Protein AF-A0A7V2V5J8-F1 (afdb_monomer_lite)

Secondary structure (DSSP, 8-state):
-----EEHHHHHHHSSS-HHHHHHHHHHTSS--EEETTEEEE-HHHHHHHHHHH-TT----------S---S---SHHHHHHHHHHHHHHHHHHHHHHHHHHHHHHHHTTSSS--EEEE-TTSSEEEEETTTEEEEEEPP--S---

Foldseek 3Di:
DPQPWDFLCVVVVQDVDHSVVVVVCCVVVLFDWDDDPPTITHGPVRVQVSCCVVPVPDRSDRDDDDPPDPDPCPDPPVVCVVVVVVVVVVVVVVVVVVVVVVVVVVVVVPQADPFDWDADPVRWTFTDGNPPDTDDIGHDDPPPPD

Structure (mmCIF, N/CA/C/O backbone):
data_AF-A0A7V2V5J8-F1
#
_entry.id   AF-A0A7V2V5J8-F1
#
loop_
_atom_site.group_PDB
_atom_site.id
_atom_site.type_symbol
_atom_site.label_atom_id
_atom_site.label_alt_id
_atom_site.label_comp_id
_atom_site.label_asym_id
_atom_site.label_entity_id
_atom_site.label_seq_id
_atom_site.pdbx_PDB_ins_code
_atom_site.Cartn_x
_atom_site.Cartn_y
_atom_site.Cartn_z
_atom_site.occupancy
_atom_site.B_iso_or_equiv
_atom_site.auth_seq_id
_atom_site.auth_comp_id
_atom_site.auth_asym_id
_atom_site.auth_atom_id
_atom_site.pdbx_PDB_model_num
ATOM 1 N N . MET A 1 1 ? -18.922 -14.354 27.103 1.00 41.91 1 MET A N 1
ATOM 2 C CA . MET A 1 1 ? -17.652 -14.487 26.361 1.00 41.91 1 MET A CA 1
ATOM 3 C C . MET A 1 1 ? -17.148 -13.080 26.122 1.00 41.91 1 MET A C 1
ATOM 5 O O . MET A 1 1 ? -17.923 -12.266 25.637 1.00 41.91 1 MET A O 1
ATOM 9 N N . GLU A 1 2 ? -15.930 -12.754 26.546 1.00 54.66 2 GLU A N 1
ATOM 10 C CA . GLU A 1 2 ? -15.327 -11.459 26.224 1.00 54.66 2 GLU A CA 1
ATOM 11 C C . GLU A 1 2 ? -15.048 -11.420 24.720 1.00 54.66 2 GLU A C 1
ATOM 13 O O . GLU A 1 2 ? -14.127 -12.066 24.226 1.00 54.66 2 GLU A O 1
ATOM 18 N N . GLU A 1 3 ? -15.882 -10.704 23.969 1.00 68.31 3 GLU A N 1
ATOM 19 C CA . GLU A 1 3 ? -15.601 -10.431 22.565 1.00 68.31 3 GLU A CA 1
ATOM 20 C C . GLU A 1 3 ? -14.365 -9.528 22.493 1.00 68.31 3 GLU A C 1
ATOM 22 O O . GLU A 1 3 ? -14.408 -8.343 22.842 1.00 68.31 3 GLU A O 1
ATOM 27 N N . LYS A 1 4 ? -13.231 -10.099 22.072 1.00 83.69 4 LYS A N 1
ATOM 28 C CA . LYS A 1 4 ? -11.971 -9.370 21.922 1.00 83.69 4 LYS A CA 1
ATOM 29 C C . LYS A 1 4 ? -12.103 -8.355 20.786 1.00 83.69 4 LYS A C 1
ATOM 31 O O . LYS A 1 4 ? -11.906 -8.671 19.614 1.00 83.69 4 LYS A O 1
ATOM 36 N N . LEU A 1 5 ? -12.437 -7.120 21.150 1.00 88.44 5 LEU A N 1
ATOM 37 C CA . LEU A 1 5 ? -12.475 -5.985 20.236 1.00 88.44 5 LEU A CA 1
ATOM 38 C C . LEU A 1 5 ? -11.063 -5.673 19.740 1.00 88.44 5 LEU A C 1
ATOM 40 O O . LEU A 1 5 ? -10.201 -5.248 20.507 1.00 88.44 5 LEU A O 1
ATOM 44 N N . LEU A 1 6 ? -10.847 -5.851 18.442 1.00 88.94 6 LEU A N 1
ATOM 45 C CA . LEU A 1 6 ? -9.598 -5.517 17.776 1.00 88.94 6 LEU A CA 1
ATOM 46 C C . LEU A 1 6 ? -9.744 -4.181 17.057 1.00 88.94 6 LEU A C 1
ATOM 48 O O . LEU A 1 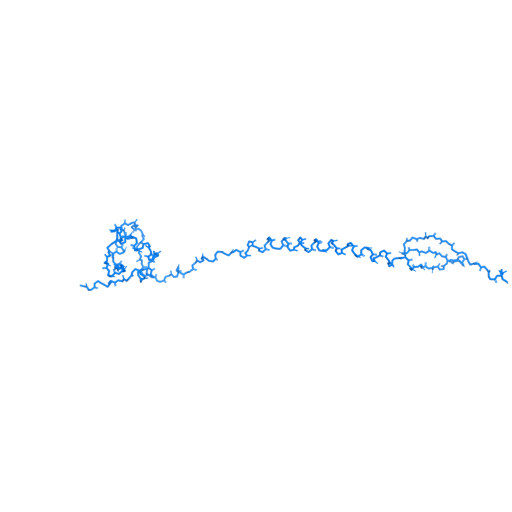6 ? -10.799 -3.833 16.510 1.00 88.94 6 LEU A O 1
ATOM 52 N N . SER A 1 7 ? -8.668 -3.407 17.041 1.00 90.88 7 SER A N 1
ATOM 53 C CA . SER A 1 7 ? -8.625 -2.182 16.251 1.00 90.88 7 SER A CA 1
ATOM 54 C C . SER A 1 7 ? -8.696 -2.512 14.756 1.00 90.88 7 SER A C 1
ATOM 56 O O . SER A 1 7 ? -8.210 -3.550 14.304 1.00 90.88 7 SER A O 1
ATOM 58 N N . MET A 1 8 ? -9.229 -1.595 13.941 1.00 89.12 8 MET A N 1
ATOM 59 C CA . MET A 1 8 ? -9.244 -1.784 12.478 1.00 89.12 8 MET A CA 1
ATOM 60 C C . MET A 1 8 ? -7.845 -2.009 11.890 1.00 89.12 8 MET A C 1
ATOM 62 O O . MET A 1 8 ? -7.710 -2.658 10.860 1.00 89.12 8 MET A O 1
ATOM 66 N N . SER A 1 9 ? -6.801 -1.473 12.534 1.00 88.75 9 SER A N 1
ATOM 67 C CA . SER A 1 9 ? -5.412 -1.707 12.134 1.00 88.75 9 SER A CA 1
ATOM 68 C C . SER A 1 9 ? -4.991 -3.164 12.354 1.00 88.75 9 SER A C 1
ATOM 70 O O . SER A 1 9 ? -4.279 -3.714 11.524 1.00 88.75 9 SER A O 1
ATOM 72 N N . GLU A 1 10 ? -5.401 -3.782 13.463 1.00 89.50 10 GLU A N 1
ATOM 73 C CA . GLU A 1 10 ? -5.103 -5.189 13.766 1.00 89.50 10 GLU A CA 1
ATOM 74 C C . GLU A 1 10 ? -5.917 -6.122 12.876 1.00 89.50 10 GLU A C 1
ATOM 76 O O . GLU A 1 10 ? -5.360 -7.041 12.286 1.00 89.50 10 GLU A O 1
ATOM 81 N N . ILE A 1 11 ? -7.205 -5.834 12.688 1.00 90.25 11 ILE A N 1
ATOM 82 C CA . ILE A 1 11 ? -8.074 -6.596 11.781 1.00 90.25 11 ILE A CA 1
ATOM 83 C C . ILE A 1 11 ? -7.543 -6.548 10.344 1.00 90.25 11 ILE A C 1
ATOM 85 O O . ILE A 1 11 ? -7.520 -7.571 9.667 1.00 90.25 11 ILE A O 1
ATOM 89 N N . ALA A 1 12 ? -7.064 -5.388 9.882 1.00 87.81 12 ALA A N 1
ATOM 90 C CA . ALA A 1 12 ? -6.470 -5.248 8.553 1.00 87.81 12 ALA A CA 1
ATOM 91 C C . ALA A 1 12 ? -5.199 -6.095 8.358 1.00 87.81 12 ALA A C 1
ATOM 93 O O . ALA A 1 12 ? -4.842 -6.387 7.224 1.00 87.81 12 ALA A O 1
ATOM 94 N N . LYS A 1 13 ? -4.512 -6.509 9.434 1.00 86.12 13 LYS A N 1
ATOM 95 C CA . LYS A 1 13 ? -3.399 -7.472 9.341 1.00 86.12 13 LYS A CA 1
ATOM 96 C C . LYS A 1 13 ? -3.892 -8.911 9.182 1.00 86.12 13 LYS A C 1
ATOM 98 O O . LYS A 1 13 ? -3.190 -9.731 8.607 1.00 86.12 13 LYS A O 1
ATOM 103 N N . LEU A 1 14 ? -5.082 -9.212 9.700 1.00 82.19 14 LEU A N 1
ATOM 104 C CA . LEU A 1 14 ? -5.698 -10.543 9.676 1.00 82.19 14 LEU A CA 1
ATOM 105 C C . LEU A 1 14 ? -6.568 -10.778 8.432 1.00 82.19 14 LEU A C 1
ATOM 107 O O . LEU A 1 14 ? -7.075 -11.876 8.224 1.00 82.19 14 LEU A O 1
ATOM 111 N N . CYS A 1 15 ? -6.784 -9.745 7.620 1.00 77.62 15 CYS A N 1
ATOM 112 C CA . CYS A 1 15 ? -7.747 -9.739 6.532 1.00 77.62 15 CYS A CA 1
ATOM 113 C C . CYS A 1 15 ? -7.134 -9.112 5.272 1.00 77.62 15 CYS A C 1
ATOM 115 O O . CYS A 1 15 ? -6.369 -8.160 5.382 1.00 77.62 15 CYS A O 1
ATOM 117 N N . PRO A 1 16 ? -7.532 -9.526 4.055 1.00 75.44 16 PRO A N 1
ATOM 118 C CA . PRO A 1 16 ? -7.085 -8.892 2.807 1.00 75.44 16 PRO A CA 1
ATOM 119 C C . PRO A 1 16 ? -7.612 -7.461 2.578 1.00 75.44 16 PRO A C 1
ATOM 121 O O . PRO A 1 16 ? -7.434 -6.916 1.490 1.00 75.44 16 PRO A O 1
ATOM 124 N N . TYR A 1 17 ? -8.308 -6.859 3.547 1.00 82.56 17 TYR A N 1
ATOM 125 C CA . TYR A 1 17 ? -8.913 -5.537 3.399 1.00 82.56 17 TYR A CA 1
ATOM 126 C C . TYR A 1 17 ? -8.103 -4.490 4.151 1.00 82.56 17 TYR A C 1
ATOM 128 O O . TYR A 1 17 ? -7.733 -4.676 5.308 1.00 82.56 17 TYR A O 1
ATOM 136 N N . GLU A 1 18 ? -7.896 -3.343 3.511 1.00 85.75 18 GLU A N 1
ATOM 137 C CA . GLU A 1 18 ? -7.209 -2.220 4.135 1.00 85.75 18 GLU A CA 1
ATOM 138 C C . GLU A 1 18 ? -8.036 -1.596 5.269 1.00 85.75 18 GLU A C 1
ATOM 140 O O . GLU A 1 18 ? -9.269 -1.516 5.219 1.00 85.75 18 GLU A O 1
ATOM 145 N N . LYS A 1 19 ? -7.338 -1.040 6.266 1.00 90.75 19 LYS A N 1
ATOM 146 C CA . LYS A 1 19 ? -7.933 -0.324 7.407 1.00 90.75 19 LYS A CA 1
ATOM 147 C C . LYS A 1 19 ? -8.945 0.750 6.985 1.00 90.75 19 LYS A C 1
ATOM 149 O O . LYS A 1 19 ? -9.966 0.931 7.654 1.00 90.75 19 LYS A O 1
ATOM 154 N N . GLY A 1 20 ? -8.654 1.485 5.907 1.00 89.62 20 GLY A N 1
ATOM 155 C CA . GLY A 1 20 ? -9.525 2.545 5.392 1.00 89.62 20 GLY A CA 1
ATOM 156 C C . GLY A 1 20 ? -10.874 2.002 4.928 1.00 89.62 20 GLY A C 1
ATOM 157 O O . GLY A 1 20 ? -11.918 2.534 5.307 1.00 89.62 20 GLY A O 1
ATOM 158 N N . TYR A 1 21 ? -10.852 0.886 4.199 1.00 90.56 21 TYR A N 1
ATOM 159 C CA . TYR A 1 21 ? -12.056 0.206 3.734 1.00 90.56 21 TYR A CA 1
ATOM 160 C C . TYR A 1 21 ? -12.881 -0.346 4.902 1.00 90.56 21 TYR A C 1
ATOM 162 O O . TYR A 1 21 ? -14.083 -0.107 4.971 1.00 90.56 21 TYR A O 1
ATOM 170 N N . LEU A 1 22 ? -12.243 -0.983 5.887 1.00 90.62 22 LEU A N 1
ATOM 171 C CA . LEU A 1 22 ? -12.936 -1.471 7.086 1.00 90.62 22 LEU A CA 1
ATOM 172 C C . LEU A 1 22 ? -13.576 -0.331 7.901 1.00 90.62 22 LEU A C 1
ATOM 174 O O . LEU A 1 22 ? -14.711 -0.441 8.361 1.00 90.62 22 LEU A O 1
ATOM 178 N N . SER A 1 23 ? -12.885 0.807 8.022 1.00 90.69 23 SER A N 1
ATOM 179 C CA . SER A 1 23 ? -13.424 1.997 8.698 1.00 90.69 23 SER A CA 1
ATOM 180 C C . SER A 1 23 ? -14.607 2.608 7.941 1.00 90.69 23 SER A C 1
ATOM 182 O O . SER A 1 23 ? -15.538 3.121 8.562 1.00 90.69 23 SER A O 1
ATOM 184 N N . LEU A 1 24 ? -14.585 2.558 6.606 1.00 92.38 24 LEU A N 1
ATOM 185 C CA . LEU A 1 24 ? -15.707 2.973 5.766 1.00 92.38 24 LEU A CA 1
ATOM 186 C C . LEU A 1 24 ? -16.924 2.068 5.989 1.00 92.38 24 LEU A C 1
ATOM 188 O O . LEU A 1 24 ? -18.021 2.581 6.197 1.00 92.38 24 LEU A O 1
ATOM 192 N N . LEU A 1 25 ? -16.730 0.747 6.003 1.00 91.75 25 LEU A N 1
ATOM 193 C CA . LEU A 1 25 ? -17.800 -0.219 6.267 1.00 91.75 25 LEU A CA 1
ATOM 194 C C . LEU A 1 25 ? -18.435 -0.015 7.648 1.00 91.75 25 LEU A C 1
ATOM 196 O O . LEU A 1 25 ? -19.658 -0.050 7.769 1.00 91.75 25 LEU A O 1
ATOM 200 N N . ALA A 1 26 ? -17.616 0.261 8.667 1.00 92.81 26 ALA A N 1
ATOM 201 C CA . ALA A 1 26 ? -18.090 0.560 10.017 1.00 92.81 26 ALA A CA 1
ATOM 202 C C . ALA A 1 26 ? -18.977 1.816 10.050 1.00 92.81 26 ALA A C 1
ATOM 204 O O . ALA A 1 26 ? -20.039 1.814 10.665 1.00 92.81 26 ALA A O 1
ATOM 205 N N . ARG A 1 27 ? -18.585 2.880 9.335 1.00 91.00 27 ARG A N 1
ATOM 206 C CA . ARG A 1 27 ? -19.387 4.115 9.230 1.00 91.00 27 ARG A CA 1
ATOM 207 C C . ARG A 1 27 ? -20.690 3.916 8.462 1.00 91.00 27 ARG A C 1
ATOM 209 O O . ARG A 1 27 ? -21.670 4.583 8.765 1.00 91.00 27 ARG A O 1
ATOM 216 N N . ARG A 1 28 ? -20.691 3.026 7.469 1.00 93.25 28 ARG A N 1
ATOM 217 C CA . ARG A 1 28 ? -21.885 2.674 6.689 1.00 93.25 28 ARG A CA 1
ATOM 218 C C . ARG A 1 28 ? -22.841 1.741 7.434 1.00 93.25 28 ARG A C 1
ATOM 220 O O . ARG A 1 28 ? -23.940 1.519 6.947 1.00 93.25 28 ARG A O 1
ATOM 227 N N . GLY A 1 29 ? -22.428 1.173 8.570 1.00 91.69 29 GLY A N 1
ATOM 228 C CA . GLY A 1 29 ? -23.207 0.154 9.278 1.00 91.69 29 GLY A CA 1
ATOM 229 C C . GLY A 1 29 ? -23.274 -1.185 8.537 1.00 91.69 29 GLY A C 1
ATOM 230 O O . GLY A 1 29 ? -24.125 -2.013 8.844 1.00 91.69 29 GLY A O 1
ATOM 231 N N . GLU A 1 30 ? -22.389 -1.413 7.560 1.00 89.31 30 GLU A N 1
ATOM 232 C CA . GLU A 1 30 ? -22.322 -2.678 6.815 1.00 89.31 30 GLU A CA 1
ATOM 233 C C . GLU A 1 30 ? -21.707 -3.806 7.656 1.00 89.31 30 GLU A C 1
ATOM 235 O O . GLU A 1 30 ? -22.038 -4.976 7.465 1.00 89.31 30 GLU A O 1
ATOM 240 N N . ILE A 1 31 ? -20.813 -3.448 8.582 1.00 92.50 31 ILE A N 1
ATOM 241 C CA . ILE A 1 31 ? -20.199 -4.357 9.551 1.00 92.50 31 ILE A CA 1
ATOM 242 C C . ILE A 1 31 ? -20.484 -3.863 10.962 1.00 92.50 31 ILE A C 1
ATOM 244 O O . ILE A 1 31 ? -20.497 -2.656 11.216 1.00 92.50 31 ILE A O 1
ATOM 248 N N . LYS A 1 32 ? -20.660 -4.796 11.899 1.00 91.56 32 LYS A N 1
ATOM 249 C CA . LYS A 1 32 ? -20.722 -4.454 13.320 1.00 91.56 32 LYS A CA 1
ATOM 250 C C . LYS A 1 32 ? -19.356 -3.905 13.741 1.00 91.56 32 LYS A C 1
ATOM 252 O O . LYS A 1 32 ? -18.307 -4.479 13.434 1.00 91.56 32 LYS A O 1
ATOM 257 N N . ALA A 1 33 ? -19.363 -2.750 14.394 1.00 93.06 33 ALA A N 1
ATOM 258 C CA . ALA A 1 33 ? -18.167 -2.098 14.900 1.00 93.06 33 ALA A CA 1
ATOM 259 C C . ALA A 1 33 ? -18.529 -1.172 16.065 1.00 93.06 33 ALA A C 1
ATOM 261 O O . ALA A 1 33 ? -19.586 -0.542 16.068 1.00 93.06 33 ALA A O 1
ATOM 262 N N . LYS A 1 34 ? -17.626 -1.051 17.037 1.00 91.81 34 LYS A N 1
ATOM 263 C CA . LYS A 1 34 ? -17.754 -0.146 18.180 1.00 91.81 34 LYS A CA 1
ATOM 264 C C . LYS A 1 34 ? -16.818 1.044 17.997 1.00 91.81 34 LYS A C 1
ATOM 266 O O . LYS A 1 34 ? -15.627 0.875 17.735 1.00 91.81 34 LYS A O 1
ATOM 271 N N . LYS A 1 35 ? -17.347 2.258 18.134 1.00 92.19 35 LYS A N 1
ATOM 272 C CA . LYS A 1 35 ? -16.536 3.479 18.132 1.00 92.19 35 LYS A CA 1
ATOM 273 C C . LYS A 1 35 ? -15.983 3.707 19.536 1.00 92.19 35 LYS A C 1
ATOM 275 O O . LYS A 1 35 ? -16.753 3.842 20.482 1.00 92.19 35 LYS A O 1
ATOM 280 N N . VAL A 1 36 ? -14.661 3.760 19.663 1.00 90.06 36 VAL A N 1
ATOM 281 C CA . VAL A 1 36 ? -13.975 4.063 20.926 1.00 90.06 36 VAL A CA 1
ATOM 282 C C . VAL A 1 36 ? -13.023 5.229 20.667 1.00 90.06 36 VAL A C 1
ATOM 284 O O . VAL A 1 36 ? -12.038 5.115 19.930 1.00 90.06 36 VAL A O 1
ATOM 287 N N . GLY A 1 37 ? -13.372 6.398 21.210 1.00 89.31 37 GLY A N 1
ATOM 288 C CA . GLY A 1 37 ? -12.689 7.659 20.920 1.00 89.31 37 GLY A CA 1
ATOM 289 C C . GLY A 1 37 ? -12.763 8.033 19.434 1.00 89.31 37 GLY A C 1
ATOM 290 O O . GLY A 1 37 ? -13.846 8.166 18.857 1.00 89.31 37 GLY A O 1
ATOM 291 N N . LYS A 1 38 ? -11.594 8.201 18.799 1.00 86.06 38 LYS A N 1
ATOM 292 C CA . LYS A 1 38 ? -11.465 8.524 17.363 1.00 86.06 38 LYS A CA 1
ATOM 293 C C . LYS A 1 38 ? -11.429 7.283 16.459 1.00 86.06 38 LYS A C 1
ATOM 295 O O . LYS A 1 38 ? -11.571 7.409 15.243 1.00 86.06 38 LYS A O 1
ATOM 300 N N . ASN A 1 39 ? -11.242 6.097 17.034 1.00 89.00 39 ASN A N 1
ATOM 301 C CA . ASN A 1 39 ? -11.014 4.866 16.285 1.00 89.00 39 ASN A CA 1
ATOM 302 C C . ASN A 1 39 ? -12.247 3.954 16.303 1.00 89.00 39 ASN A C 1
ATOM 304 O O . ASN A 1 39 ? -13.071 3.989 17.217 1.00 89.00 39 ASN A O 1
ATOM 308 N N . TRP A 1 40 ? -12.358 3.128 15.267 1.00 92.69 40 TRP A N 1
ATOM 309 C CA . TRP A 1 40 ? -13.340 2.052 15.187 1.00 92.69 40 TRP A CA 1
ATOM 310 C C . TRP A 1 40 ? -12.681 0.724 15.563 1.00 92.69 40 TRP A C 1
ATOM 312 O O . TRP A 1 40 ? -11.506 0.501 15.255 1.00 92.69 40 TRP A O 1
ATOM 322 N N . PHE A 1 41 ? -13.449 -0.139 16.216 1.00 92.25 41 PHE A N 1
ATOM 323 C CA . PHE A 1 41 ? -13.049 -1.470 16.663 1.00 92.25 41 PHE A CA 1
ATOM 324 C C . PHE A 1 41 ? -14.073 -2.491 16.181 1.00 92.25 41 PHE A C 1
ATOM 326 O O . PHE A 1 41 ? -15.265 -2.190 16.122 1.00 92.25 41 PHE A O 1
ATOM 333 N N . THR A 1 42 ? -13.627 -3.682 1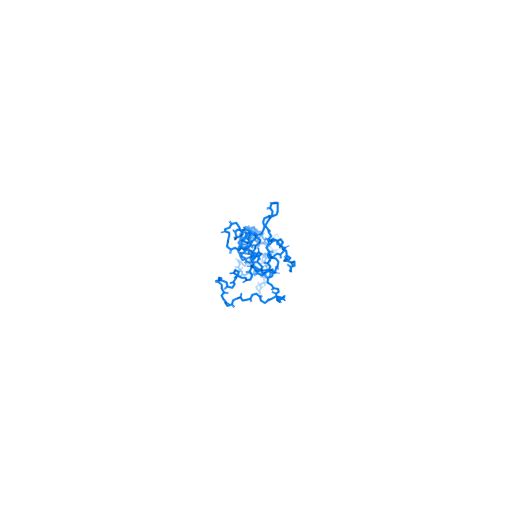5.808 1.00 92.50 42 THR A N 1
ATOM 334 C CA . THR A 1 42 ? -14.500 -4.771 15.351 1.00 92.50 42 THR A CA 1
ATOM 335 C C . THR A 1 42 ? -13.919 -6.114 15.782 1.00 92.50 42 THR A C 1
ATOM 337 O O . THR A 1 42 ? -12.791 -6.179 16.274 1.00 92.50 42 THR A O 1
ATOM 340 N N . THR A 1 43 ? -14.702 -7.174 15.640 1.00 91.06 43 THR A N 1
ATOM 341 C CA . THR A 1 43 ? -14.290 -8.541 15.955 1.00 91.06 43 THR A CA 1
ATOM 342 C C . THR A 1 43 ? -14.107 -9.343 14.674 1.00 91.06 43 THR A C 1
ATOM 344 O O . THR A 1 43 ? -14.629 -9.001 13.606 1.00 91.06 43 THR A O 1
ATOM 347 N N . VAL A 1 44 ? -13.344 -10.431 14.771 1.00 86.94 44 VAL A N 1
ATOM 348 C CA . VAL A 1 44 ? -13.139 -11.339 13.639 1.00 86.94 44 VAL A CA 1
ATOM 349 C C . VAL A 1 44 ? -14.453 -12.034 13.273 1.00 86.94 44 VAL A C 1
ATOM 351 O O . VAL A 1 44 ? -14.728 -12.199 12.084 1.00 86.94 44 VAL A O 1
ATOM 354 N N . GLU A 1 45 ? -15.306 -12.378 14.250 1.00 86.69 45 GLU A N 1
ATOM 355 C CA . GLU A 1 45 ? -16.601 -13.007 13.961 1.00 86.69 45 GLU A CA 1
ATOM 356 C C . GLU A 1 45 ? -17.512 -12.092 13.137 1.00 86.69 45 GLU A C 1
ATOM 358 O O . GLU A 1 45 ? -18.104 -12.541 12.153 1.00 86.69 45 GLU A O 1
ATOM 363 N N . TRP A 1 46 ? -17.594 -10.804 13.488 1.00 89.56 46 TRP A N 1
ATOM 364 C CA . TRP A 1 46 ? -18.433 -9.836 12.775 1.00 89.56 46 TRP A CA 1
ATOM 365 C C . TRP A 1 46 ? -17.960 -9.602 11.342 1.00 89.56 46 TRP A C 1
ATOM 367 O O . TRP A 1 46 ? -18.772 -9.484 10.420 1.00 89.56 46 TRP A O 1
ATOM 377 N N . LEU A 1 47 ? -16.644 -9.563 11.131 1.00 88.31 47 LEU A N 1
ATOM 378 C CA . LEU A 1 47 ? -16.090 -9.445 9.790 1.00 88.31 47 LEU A CA 1
ATOM 379 C C . LEU A 1 47 ? -16.341 -10.712 8.965 1.00 88.31 47 LEU A C 1
ATOM 381 O O . LEU A 1 47 ? -16.714 -10.618 7.796 1.00 88.31 47 LEU A O 1
ATOM 385 N N . ASN A 1 48 ? -16.188 -11.892 9.565 1.00 84.88 48 ASN A N 1
ATOM 386 C CA . ASN A 1 48 ? -1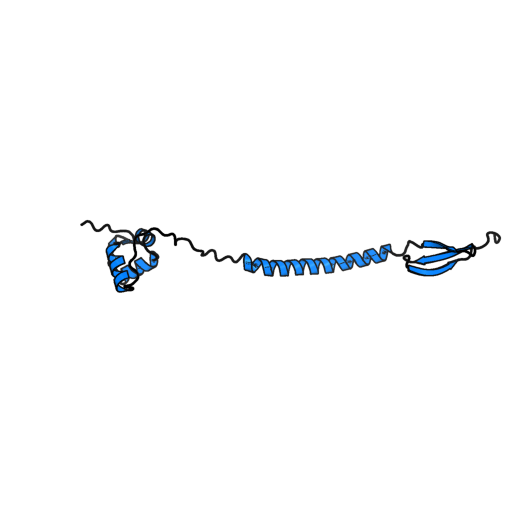6.486 -13.159 8.901 1.00 84.88 48 ASN A CA 1
ATOM 387 C C . ASN A 1 48 ? -17.970 -13.271 8.529 1.00 84.88 48 ASN A C 1
ATOM 389 O O . ASN A 1 48 ? -18.289 -13.741 7.438 1.00 84.88 48 ASN A O 1
ATOM 393 N N . GLU A 1 49 ? -18.876 -12.791 9.385 1.00 86.62 49 GLU A N 1
ATOM 394 C CA . GLU A 1 49 ? -20.309 -12.688 9.088 1.00 86.62 49 GLU A CA 1
ATOM 395 C C . GLU A 1 49 ? -20.557 -11.804 7.855 1.00 86.62 49 GLU A C 1
ATOM 397 O O . GLU A 1 49 ? -21.275 -12.208 6.935 1.00 86.62 49 GLU A O 1
ATOM 402 N N . TYR A 1 50 ? -19.901 -10.643 7.781 1.00 86.88 50 TYR A N 1
ATOM 403 C CA . TYR A 1 50 ? -19.989 -9.762 6.616 1.00 86.88 50 TYR A CA 1
ATOM 404 C C . TYR A 1 50 ? -19.463 -10.412 5.335 1.00 86.88 50 TYR A C 1
ATOM 406 O O . TYR A 1 50 ? -20.101 -10.335 4.282 1.00 86.88 50 TYR A O 1
ATOM 414 N N . ILE A 1 51 ? -18.304 -11.066 5.410 1.00 84.00 51 ILE A N 1
ATOM 415 C CA . ILE A 1 51 ? -17.689 -11.719 4.252 1.00 84.00 51 ILE A CA 1
ATOM 416 C C . ILE A 1 51 ? -18.571 -12.861 3.767 1.00 84.00 51 ILE A C 1
ATOM 418 O O . ILE A 1 51 ? -18.830 -12.935 2.570 1.00 84.00 51 ILE A O 1
ATOM 422 N N . ARG A 1 52 ? -19.107 -13.676 4.681 1.00 82.06 52 ARG A N 1
ATOM 423 C CA . ARG A 1 52 ? -20.053 -14.749 4.354 1.00 82.06 52 ARG A CA 1
ATOM 424 C C . ARG A 1 52 ? -21.303 -14.204 3.664 1.00 82.06 52 ARG A C 1
ATOM 426 O O . ARG A 1 52 ? -21.761 -14.795 2.694 1.00 82.06 52 ARG A O 1
ATOM 433 N N . LYS A 1 53 ? -21.815 -13.052 4.114 1.00 82.88 53 LYS A N 1
ATOM 434 C CA . LYS A 1 53 ? -22.957 -12.374 3.483 1.00 82.88 53 LYS A CA 1
ATOM 435 C C . LYS A 1 53 ? -22.637 -11.864 2.071 1.00 82.88 53 LYS A C 1
ATOM 437 O O . LYS A 1 53 ? -23.505 -11.918 1.208 1.00 82.88 53 LYS A O 1
ATOM 442 N N . LYS A 1 54 ? -21.421 -11.360 1.822 1.00 76.38 54 LYS A N 1
ATOM 443 C CA . LYS A 1 54 ? -21.024 -10.820 0.504 1.00 76.38 54 LYS A CA 1
ATOM 444 C C . LYS A 1 54 ? -20.497 -11.863 -0.483 1.00 76.38 54 LYS A C 1
ATOM 446 O O . LYS A 1 54 ? -20.624 -11.654 -1.686 1.00 76.38 54 LYS A O 1
ATOM 451 N N . LYS A 1 55 ? -19.828 -12.911 -0.003 1.00 64.81 55 LYS A N 1
ATOM 452 C CA . LYS A 1 55 ? -19.188 -13.964 -0.803 1.00 64.81 55 LYS A CA 1
ATOM 453 C C . LYS A 1 55 ? -19.255 -15.294 -0.040 1.00 64.81 55 LYS A C 1
ATOM 455 O O . L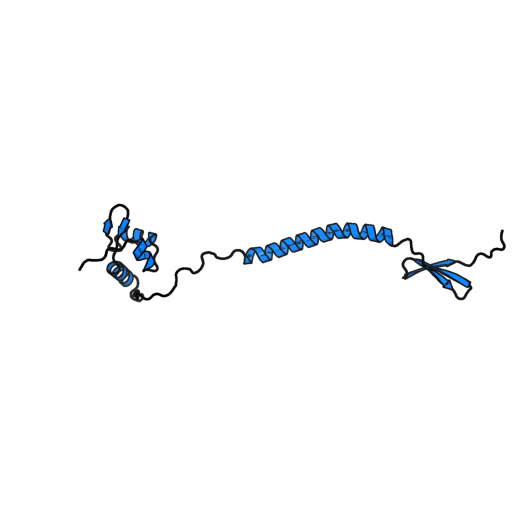YS A 1 55 ? -18.340 -15.567 0.741 1.00 64.81 55 LYS A O 1
ATOM 460 N N . PRO A 1 56 ? -20.283 -16.129 -0.268 1.00 54.47 56 PRO A N 1
ATOM 461 C CA . PRO A 1 56 ? -20.432 -17.403 0.440 1.00 54.47 56 PRO A CA 1
ATOM 462 C C . PRO A 1 56 ? -19.234 -18.351 0.238 1.00 54.47 56 PRO A C 1
ATOM 464 O O . PRO A 1 56 ? -18.920 -19.129 1.133 1.00 54.47 56 PRO A O 1
ATOM 467 N N . ASP A 1 57 ? -18.494 -18.210 -0.868 1.00 54.59 57 ASP A N 1
ATOM 468 C CA . ASP A 1 57 ? -17.409 -19.134 -1.238 1.00 54.59 57 ASP A CA 1
ATOM 469 C C . ASP A 1 57 ? -16.039 -18.804 -0.614 1.00 54.59 57 ASP A C 1
ATOM 471 O O . ASP A 1 57 ? -15.105 -19.600 -0.706 1.00 54.59 57 ASP A O 1
ATOM 475 N N . LYS A 1 58 ? -15.872 -17.631 0.020 1.00 54.16 58 LYS A N 1
ATOM 476 C CA . LYS A 1 58 ? -14.591 -17.203 0.621 1.00 54.16 58 LYS A CA 1
ATOM 477 C C . LYS A 1 58 ? -14.684 -17.127 2.140 1.00 54.16 58 LYS A C 1
ATOM 479 O O . LYS A 1 58 ? -14.674 -16.047 2.721 1.00 54.16 58 LYS A O 1
ATOM 484 N N . ILE A 1 59 ? -14.730 -18.282 2.792 1.00 58.19 59 ILE A N 1
ATOM 485 C CA . ILE A 1 59 ? -14.491 -18.365 4.236 1.00 58.19 59 ILE A CA 1
ATOM 486 C C . ILE A 1 59 ? -12.995 -18.093 4.461 1.00 58.19 59 ILE A C 1
ATOM 488 O O . ILE A 1 59 ? -12.162 -18.842 3.948 1.00 58.19 59 ILE A O 1
ATOM 492 N N . ILE A 1 60 ? -12.640 -17.022 5.186 1.00 61.12 60 ILE A N 1
ATOM 493 C CA . ILE A 1 60 ? -11.249 -16.774 5.596 1.00 61.12 60 ILE A CA 1
ATOM 494 C C . ILE A 1 60 ? -10.855 -17.913 6.538 1.00 61.12 60 ILE A C 1
ATOM 496 O O . ILE A 1 60 ? -11.189 -17.905 7.721 1.00 61.12 60 ILE A O 1
ATOM 500 N N . ARG A 1 61 ? -10.169 -18.927 6.009 1.00 55.34 61 ARG A N 1
ATOM 501 C CA . ARG A 1 61 ? -9.433 -19.873 6.841 1.00 55.34 61 ARG A CA 1
ATOM 502 C C . ARG A 1 61 ? -8.231 -19.101 7.372 1.00 55.34 61 ARG A C 1
ATOM 504 O O . ARG A 1 61 ? -7.438 -18.602 6.582 1.00 55.34 61 ARG A O 1
ATOM 511 N N . LEU A 1 62 ? -8.160 -18.940 8.693 1.00 61.09 62 LEU A N 1
ATOM 512 C CA . LEU A 1 62 ? -7.006 -18.398 9.408 1.00 61.09 62 LEU A CA 1
ATOM 513 C C . LEU A 1 62 ? -5.816 -19.330 9.156 1.00 61.09 62 LEU A C 1
ATOM 515 O O . LEU A 1 62 ? -5.568 -20.246 9.933 1.00 61.09 62 LEU A O 1
ATOM 519 N N . ASN A 1 63 ? -5.131 -19.155 8.035 1.00 49.34 63 ASN A N 1
ATOM 520 C CA . ASN A 1 63 ? -3.838 -19.763 7.815 1.00 49.34 63 ASN A CA 1
ATOM 521 C C . ASN A 1 63 ? -2.931 -18.765 7.104 1.00 49.34 63 ASN A C 1
ATOM 523 O O . ASN A 1 63 ? -3.359 -17.965 6.273 1.00 49.34 63 ASN A O 1
ATOM 527 N N . THR A 1 64 ? -1.701 -18.747 7.587 1.00 57.81 64 THR A N 1
ATOM 528 C CA . THR A 1 64 ? -0.662 -17.783 7.274 1.00 57.81 64 THR A CA 1
ATOM 529 C C . THR A 1 64 ? -0.061 -18.132 5.923 1.00 57.81 64 THR A C 1
ATOM 531 O O . THR A 1 64 ? 0.868 -18.928 5.848 1.00 57.81 64 THR A O 1
ATOM 534 N N . ASP A 1 65 ? -0.558 -17.527 4.853 1.00 49.09 65 ASP A N 1
ATOM 535 C CA . ASP A 1 65 ? 0.127 -17.554 3.566 1.00 49.09 65 ASP A CA 1
ATOM 536 C C . ASP A 1 65 ? 0.292 -16.138 3.007 1.00 49.09 65 ASP A C 1
ATOM 538 O O . ASP A 1 65 ? -0.607 -15.504 2.452 1.00 49.09 65 ASP A O 1
ATOM 542 N N . GLU A 1 66 ? 1.507 -15.643 3.237 1.00 60.84 66 GLU A N 1
ATOM 543 C CA . GLU A 1 66 ? 2.233 -14.587 2.537 1.00 60.84 66 GLU A CA 1
ATOM 544 C C . GLU A 1 66 ? 1.575 -14.021 1.266 1.00 60.84 66 GLU A C 1
ATOM 546 O O . GLU A 1 66 ? 1.920 -14.368 0.133 1.00 60.84 66 GLU A O 1
ATOM 551 N N . LYS A 1 67 ? 0.687 -13.036 1.420 1.00 45.28 67 LYS A N 1
ATOM 552 C CA . LYS A 1 67 ? 0.326 -12.131 0.307 1.00 45.28 67 LYS A CA 1
ATOM 553 C C . LYS A 1 67 ? 0.486 -10.652 0.639 1.00 45.28 67 LYS A C 1
ATOM 555 O O . LYS A 1 67 ? -0.057 -9.790 -0.045 1.00 45.28 67 LYS A O 1
ATOM 560 N N . PHE A 1 68 ? 1.318 -10.362 1.631 1.00 54.34 68 PHE A N 1
ATOM 561 C CA . PHE A 1 68 ? 1.870 -9.042 1.910 1.00 54.34 68 PHE A CA 1
ATOM 562 C C . PHE A 1 68 ? 3.348 -9.088 1.497 1.00 54.34 68 PHE A C 1
ATOM 564 O O . PHE A 1 68 ? 4.202 -9.494 2.266 1.00 54.34 68 PHE A O 1
ATOM 571 N N . THR A 1 69 ? 3.701 -8.942 0.222 1.00 52.78 69 THR A N 1
ATOM 572 C CA . THR A 1 69 ? 4.189 -7.661 -0.316 1.00 52.78 69 THR A CA 1
ATOM 573 C C . THR A 1 69 ? 4.415 -7.791 -1.835 1.00 52.78 69 THR A C 1
ATOM 575 O O . THR A 1 69 ? 5.513 -7.595 -2.352 1.00 52.78 69 THR A O 1
ATOM 578 N N . ARG A 1 70 ? 3.395 -8.141 -2.631 1.00 51.22 70 ARG A N 1
ATOM 579 C CA . ARG A 1 70 ? 3.582 -8.186 -4.094 1.00 51.22 70 ARG A CA 1
ATOM 580 C C . ARG A 1 70 ? 3.417 -6.793 -4.720 1.00 51.22 70 ARG A C 1
ATOM 582 O O . ARG A 1 70 ? 2.338 -6.415 -5.153 1.00 51.22 70 ARG A O 1
ATOM 589 N N . LYS A 1 71 ? 4.549 -6.082 -4.781 1.00 46.88 71 LYS A N 1
ATOM 590 C CA . LYS A 1 71 ? 4.953 -5.083 -5.792 1.00 46.88 71 LYS A CA 1
ATOM 591 C C . LYS A 1 71 ? 3.975 -3.936 -6.102 1.00 46.88 71 LYS A C 1
ATOM 593 O O . LYS A 1 71 ? 3.275 -3.950 -7.108 1.00 46.88 71 LYS A O 1
ATOM 598 N N . ARG A 1 72 ? 4.133 -2.830 -5.367 1.00 47.56 72 ARG A N 1
ATOM 599 C CA . ARG A 1 72 ? 3.950 -1.468 -5.915 1.00 47.56 72 ARG A CA 1
ATOM 600 C C . ARG A 1 72 ? 5.285 -0.719 -6.056 1.00 47.56 72 ARG A C 1
ATOM 602 O O . ARG A 1 72 ? 5.337 0.495 -5.998 1.00 47.56 72 ARG A O 1
ATOM 609 N N . PHE A 1 73 ? 6.365 -1.464 -6.280 1.00 48.81 73 PHE A N 1
ATOM 610 C CA . PHE A 1 73 ? 7.532 -0.997 -7.031 1.00 48.81 73 PHE A CA 1
ATOM 611 C C . PHE A 1 73 ? 7.443 -1.650 -8.414 1.00 48.81 73 PHE A C 1
ATOM 613 O O . PHE A 1 73 ? 8.154 -2.604 -8.728 1.00 48.81 73 PHE A O 1
ATOM 620 N N . PHE A 1 74 ? 6.457 -1.230 -9.209 1.00 49.09 74 PHE A N 1
ATOM 621 C CA . PHE A 1 74 ? 6.399 -1.607 -10.617 1.00 49.09 74 PHE A CA 1
ATOM 622 C C . PHE A 1 74 ? 7.507 -0.808 -11.309 1.00 49.09 74 PHE A C 1
ATOM 624 O O . PHE A 1 74 ? 7.474 0.416 -11.337 1.00 49.09 74 PHE A O 1
ATOM 631 N N . GLN A 1 75 ? 8.558 -1.516 -11.707 1.00 63.16 75 GLN A N 1
ATOM 632 C CA . GLN A 1 75 ? 9.870 -0.999 -12.075 1.00 63.16 75 GLN A CA 1
ATOM 633 C C . GLN A 1 75 ? 9.813 -0.134 -13.345 1.00 63.16 75 GLN A C 1
ATOM 635 O O . GLN A 1 75 ? 9.595 -0.694 -14.418 1.00 63.16 75 GLN A O 1
ATOM 640 N N . PRO A 1 76 ? 10.117 1.177 -13.306 1.00 49.62 76 PRO A N 1
ATOM 641 C CA . PRO A 1 76 ? 10.396 1.901 -14.539 1.00 49.62 76 PRO A CA 1
ATOM 642 C C . PRO A 1 76 ? 11.849 1.709 -15.017 1.00 49.62 76 PRO A C 1
ATOM 644 O O . PRO A 1 76 ? 12.228 2.261 -16.039 1.00 49.62 76 PRO A O 1
ATOM 647 N N . VAL A 1 77 ? 12.678 0.905 -14.338 1.00 55.50 77 VAL A N 1
ATOM 648 C CA . VAL A 1 77 ? 14.094 0.709 -14.720 1.00 55.50 77 VAL A CA 1
ATOM 649 C C . VAL A 1 77 ? 14.240 0.015 -16.084 1.00 55.50 77 VAL A C 1
ATOM 651 O O . VAL A 1 77 ? 15.169 0.313 -16.826 1.00 55.50 77 VAL A O 1
ATOM 654 N N . LEU A 1 78 ? 13.299 -0.859 -16.459 1.00 54.25 78 LEU A N 1
ATOM 655 C CA . LEU A 1 78 ? 13.347 -1.573 -17.743 1.00 54.25 78 LEU A CA 1
ATOM 656 C C . LEU A 1 78 ? 12.842 -0.748 -18.936 1.00 54.25 78 LEU A C 1
ATOM 658 O O . LEU A 1 78 ? 13.202 -1.049 -20.067 1.00 54.25 78 LEU A O 1
ATOM 662 N N . PHE A 1 79 ? 12.040 0.297 -18.709 1.00 51.94 79 PHE A N 1
ATOM 663 C CA . PHE A 1 79 ? 11.577 1.173 -19.794 1.00 51.94 79 PHE A CA 1
ATOM 664 C C . PHE A 1 79 ? 12.606 2.241 -20.140 1.00 51.94 79 PHE A C 1
ATOM 666 O O . PHE A 1 79 ? 12.821 2.546 -21.313 1.00 51.94 79 PHE A O 1
ATOM 673 N N . PHE A 1 80 ? 13.281 2.782 -19.127 1.00 53.62 80 PHE A N 1
ATOM 674 C CA . PHE A 1 80 ? 14.318 3.770 -19.364 1.00 53.62 80 PHE A CA 1
ATOM 675 C C . PHE A 1 80 ? 15.589 3.144 -19.943 1.00 53.62 80 PHE A C 1
ATOM 677 O O . PHE A 1 80 ? 16.227 3.807 -20.744 1.00 53.62 80 PHE A O 1
ATOM 684 N N . SER A 1 81 ? 15.937 1.881 -19.666 1.00 62.97 81 SER A N 1
ATOM 685 C CA . SER A 1 81 ? 17.195 1.305 -20.178 1.00 62.97 81 SER A CA 1
ATOM 686 C C . SER A 1 81 ? 17.278 1.261 -21.712 1.00 62.97 81 SER A C 1
ATOM 688 O O . SER A 1 81 ? 18.315 1.611 -22.268 1.00 62.97 81 SER A O 1
ATOM 690 N N . GLY A 1 82 ? 16.194 0.904 -22.409 1.00 79.69 82 GLY A N 1
ATOM 691 C CA . GLY A 1 82 ? 16.178 0.824 -23.875 1.00 79.69 82 GLY A CA 1
ATOM 692 C C . GLY A 1 82 ? 16.229 2.191 -24.563 1.00 79.69 82 GLY A C 1
ATOM 693 O O . GLY A 1 82 ? 17.021 2.398 -25.481 1.00 79.69 82 GLY A O 1
ATOM 694 N N . LEU A 1 83 ? 15.430 3.154 -24.089 1.00 78.44 83 LEU A N 1
ATOM 695 C CA . LEU A 1 83 ? 15.422 4.512 -24.642 1.00 78.44 83 LEU A CA 1
ATOM 696 C C . LEU A 1 83 ? 16.713 5.262 -24.296 1.00 78.44 83 LEU A C 1
ATOM 698 O O . LEU A 1 83 ? 17.246 5.988 -25.129 1.00 78.44 83 LEU A O 1
ATOM 702 N N . PHE A 1 84 ? 17.248 5.049 -23.093 1.00 81.88 84 PHE A N 1
ATOM 703 C CA . PHE A 1 84 ? 18.510 5.644 -22.669 1.00 81.88 84 PHE A CA 1
ATOM 704 C C . PHE A 1 84 ? 19.684 5.068 -23.462 1.00 81.88 84 PHE A C 1
ATOM 706 O O . PHE A 1 84 ? 20.551 5.833 -23.858 1.00 81.88 84 PHE A O 1
ATOM 713 N N . LEU A 1 85 ? 19.684 3.769 -23.793 1.00 83.75 85 LEU A N 1
ATOM 714 C CA . LEU A 1 85 ? 20.672 3.191 -24.711 1.00 83.75 85 LEU A CA 1
ATOM 715 C C . LEU A 1 85 ? 20.550 3.758 -26.126 1.00 83.75 85 LEU A C 1
ATOM 717 O O . LEU A 1 85 ? 21.570 4.081 -26.718 1.00 83.75 85 LEU A O 1
ATOM 721 N N . LEU A 1 86 ? 19.340 3.944 -26.658 1.00 87.69 86 LEU A N 1
ATOM 722 C CA . LEU A 1 86 ? 19.160 4.564 -27.976 1.00 87.69 86 LEU A CA 1
ATOM 723 C C . LEU A 1 86 ? 19.626 6.025 -28.002 1.00 87.69 86 LEU A C 1
ATOM 725 O O . LEU A 1 86 ? 20.328 6.422 -28.928 1.00 87.69 86 LEU A O 1
ATOM 729 N N . VAL A 1 87 ? 19.298 6.811 -26.974 1.00 90.00 87 VAL A N 1
ATOM 730 C CA . VAL A 1 87 ? 19.767 8.198 -26.843 1.00 90.00 87 VAL A CA 1
ATOM 731 C C . VAL A 1 87 ? 21.281 8.239 -26.635 1.00 90.00 87 VAL A C 1
ATOM 733 O O . VAL A 1 87 ? 21.954 9.055 -27.253 1.00 90.00 87 VAL A O 1
ATOM 736 N N . PHE A 1 88 ? 21.846 7.337 -25.833 1.00 87.69 88 PHE A N 1
ATOM 737 C CA . PHE A 1 88 ? 23.287 7.261 -25.600 1.00 87.69 88 PHE A CA 1
ATOM 738 C C . PHE A 1 88 ? 24.046 6.817 -26.855 1.00 87.69 88 PHE A C 1
ATOM 740 O O . PHE A 1 88 ? 25.071 7.405 -27.177 1.00 87.69 88 PHE A O 1
ATOM 747 N N . LEU A 1 89 ? 23.516 5.859 -27.622 1.00 87.81 89 LEU A N 1
ATOM 748 C CA . LEU A 1 89 ? 24.058 5.467 -28.925 1.00 87.81 89 LEU A CA 1
ATOM 749 C C . LEU A 1 89 ? 23.961 6.608 -29.939 1.00 87.81 89 LEU A C 1
ATOM 751 O O . LEU A 1 89 ? 24.915 6.840 -30.674 1.00 87.81 89 LEU A O 1
ATOM 755 N N . PHE A 1 90 ? 22.859 7.357 -29.950 1.00 89.75 90 PHE A N 1
ATOM 756 C CA . PHE A 1 90 ? 22.705 8.525 -30.815 1.00 89.75 90 PHE A CA 1
ATOM 757 C C . PHE A 1 90 ? 23.673 9.656 -30.430 1.00 89.75 90 PHE A C 1
ATOM 759 O O . PHE A 1 90 ? 24.279 10.273 -31.305 1.00 89.75 90 PHE A O 1
ATOM 766 N N . LEU A 1 91 ? 23.896 9.882 -29.131 1.00 87.00 91 LEU A N 1
ATOM 767 C CA . LEU A 1 91 ? 24.894 10.828 -28.623 1.00 87.00 91 LEU A CA 1
ATOM 768 C C . LEU A 1 91 ? 26.322 10.377 -28.938 1.00 87.00 91 LEU A C 1
ATOM 770 O O . LEU A 1 91 ? 27.117 11.198 -29.387 1.00 87.00 91 LEU A O 1
ATOM 774 N N . ILE A 1 92 ? 26.645 9.091 -28.765 1.00 86.44 92 ILE A N 1
ATOM 775 C CA . ILE A 1 92 ? 27.942 8.529 -29.157 1.00 86.44 92 ILE A CA 1
ATOM 776 C C . ILE A 1 92 ? 28.138 8.685 -30.664 1.00 86.44 92 ILE A C 1
ATOM 778 O O . ILE A 1 92 ? 29.191 9.162 -31.069 1.00 86.44 92 ILE A O 1
ATOM 782 N N . ALA A 1 93 ? 27.146 8.350 -31.493 1.00 83.38 93 ALA A N 1
ATOM 783 C CA . ALA A 1 93 ? 27.230 8.466 -32.948 1.00 83.38 93 ALA A CA 1
ATOM 784 C C . ALA A 1 93 ? 27.383 9.925 -33.405 1.00 83.38 93 ALA A C 1
ATOM 786 O O . ALA A 1 93 ? 28.252 10.216 -34.223 1.00 83.38 93 ALA A O 1
ATOM 787 N N . GLY A 1 94 ? 26.613 10.860 -32.839 1.00 83.19 94 GLY A N 1
ATOM 788 C CA . GLY A 1 94 ? 26.757 12.293 -33.113 1.00 83.19 94 GLY A CA 1
ATOM 789 C C . GLY A 1 94 ? 28.106 12.855 -32.649 1.00 83.19 94 GLY A C 1
ATOM 790 O O . GLY A 1 94 ? 28.738 13.638 -33.360 1.00 83.19 94 GLY A O 1
ATOM 791 N N . TYR A 1 95 ? 28.600 12.404 -31.494 1.00 82.00 95 TYR A N 1
ATOM 792 C CA . TYR A 1 95 ? 29.931 12.751 -30.991 1.00 82.00 95 TYR A CA 1
ATOM 793 C C . TYR A 1 95 ? 31.038 12.189 -31.891 1.00 82.00 95 TYR A C 1
ATOM 795 O O . TYR A 1 95 ? 32.010 12.883 -32.200 1.00 82.00 95 TYR A O 1
ATOM 803 N N . PHE A 1 96 ? 30.865 10.958 -32.375 1.00 73.00 96 PHE A N 1
ATOM 804 C CA . PHE A 1 96 ? 31.778 10.335 -33.324 1.00 73.00 96 PHE A CA 1
ATOM 805 C C . PHE A 1 96 ? 31.759 11.058 -34.671 1.00 73.00 96 PHE A C 1
ATOM 807 O O . PHE A 1 96 ? 32.820 11.276 -35.244 1.00 73.00 96 PHE A O 1
ATOM 814 N N . TRP A 1 97 ? 30.594 11.509 -35.146 1.00 66.31 97 TRP A N 1
ATOM 815 C CA . TRP A 1 97 ? 30.474 12.252 -36.402 1.00 66.31 97 TRP A CA 1
ATOM 816 C C . TRP A 1 97 ? 31.214 13.596 -36.344 1.00 66.31 97 TRP A C 1
ATOM 818 O O . TRP A 1 97 ? 31.928 13.945 -37.284 1.00 66.31 97 TRP A O 1
ATOM 828 N N . LYS A 1 98 ? 31.145 14.292 -35.198 1.00 64.31 98 LYS A N 1
ATOM 829 C CA . LYS A 1 98 ? 31.931 15.510 -34.941 1.00 64.31 98 LYS A CA 1
ATOM 830 C C . LYS A 1 98 ? 33.438 15.230 -34.857 1.00 64.31 98 LYS A C 1
ATOM 832 O O . LYS A 1 98 ? 34.231 16.018 -35.360 1.00 64.31 98 LYS A O 1
ATOM 837 N N . LYS A 1 99 ? 33.847 14.106 -34.259 1.00 61.0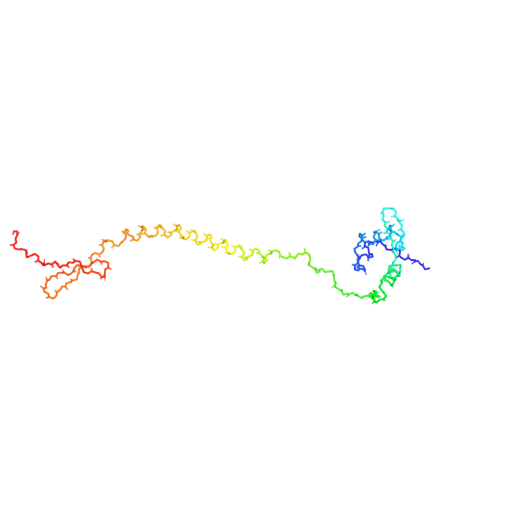0 99 LYS A N 1
ATOM 838 C CA . LYS A 1 99 ? 35.262 13.699 -34.161 1.00 61.00 99 LYS A CA 1
ATOM 839 C C . LYS A 1 99 ? 35.842 13.237 -35.506 1.00 61.00 99 LYS A C 1
ATOM 841 O O . LYS A 1 99 ? 37.012 13.489 -35.779 1.00 61.00 99 LYS A O 1
ATOM 846 N N . ASN A 1 100 ? 35.038 12.600 -36.355 1.00 59.44 100 ASN A N 1
ATOM 847 C CA . ASN A 1 100 ? 35.486 12.071 -37.645 1.00 59.44 100 ASN A CA 1
ATOM 848 C C . ASN A 1 100 ? 35.803 13.177 -38.668 1.00 59.44 100 ASN A C 1
ATOM 850 O O . ASN A 1 100 ? 36.639 12.982 -39.542 1.00 59.44 100 ASN A O 1
ATOM 854 N N . GLN A 1 101 ? 35.189 14.358 -38.529 1.00 59.84 101 GLN A N 1
ATOM 855 C CA . GLN A 1 101 ? 35.573 15.555 -39.289 1.00 59.84 101 GLN A CA 1
ATOM 856 C C . GLN A 1 101 ? 37.020 15.992 -38.992 1.00 59.84 101 GLN A C 1
ATOM 858 O O . GLN A 1 101 ? 37.747 16.331 -39.915 1.00 59.84 101 GLN A O 1
ATOM 863 N N . PHE A 1 102 ? 37.465 15.893 -37.735 1.00 53.69 102 PHE A N 1
ATOM 864 C CA . PHE A 1 102 ? 38.819 16.278 -37.314 1.00 53.69 102 PHE A CA 1
ATOM 865 C C . PHE A 1 102 ? 39.896 15.249 -37.705 1.00 53.69 102 PHE A C 1
ATOM 867 O O . PHE A 1 102 ? 41.054 15.596 -37.913 1.00 53.69 102 PHE A O 1
ATOM 874 N N . LEU A 1 103 ? 39.532 13.966 -37.809 1.00 55.41 103 LEU A N 1
ATOM 875 C CA . LEU A 1 103 ? 40.465 12.903 -38.208 1.00 55.41 103 LEU A CA 1
ATOM 876 C C . LEU A 1 103 ? 40.802 12.953 -39.705 1.00 55.41 103 LEU A C 1
ATOM 878 O O . LEU A 1 103 ? 41.941 12.681 -40.069 1.00 55.41 103 LEU A O 1
ATOM 882 N N . LYS A 1 104 ? 39.850 13.370 -40.550 1.00 51.66 104 LYS A N 1
ATOM 883 C CA . LYS A 1 104 ? 40.047 13.495 -42.001 1.00 51.66 104 LYS A CA 1
ATOM 884 C C . LYS A 1 104 ? 40.977 14.659 -42.377 1.00 51.66 104 LYS A C 1
ATOM 886 O O . LYS A 1 104 ? 41.798 14.519 -43.271 1.00 51.66 104 LYS A O 1
ATOM 891 N N . GLU A 1 105 ? 40.907 15.762 -41.630 1.00 53.81 105 GLU A N 1
ATOM 892 C CA . GLU A 1 105 ? 41.804 16.923 -41.771 1.00 53.81 105 GLU A CA 1
ATOM 893 C C . GLU A 1 105 ? 43.253 16.592 -41.360 1.00 53.81 105 GLU A C 1
ATOM 895 O O . GLU A 1 105 ? 44.209 17.103 -41.939 1.00 53.81 105 GLU A O 1
ATOM 900 N N . LYS A 1 106 ? 43.430 15.672 -40.400 1.00 48.84 106 LYS A N 1
ATOM 901 C CA . LYS A 1 106 ? 44.751 15.228 -39.934 1.00 48.84 106 LYS A CA 1
ATOM 902 C C . LYS A 1 106 ? 45.375 14.140 -40.818 1.00 48.84 106 LYS A C 1
ATOM 904 O O . LYS A 1 106 ? 46.593 14.085 -40.918 1.00 48.84 106 LYS A O 1
ATOM 909 N N . GLU A 1 107 ? 44.571 13.292 -41.461 1.00 49.38 107 GLU A N 1
ATOM 910 C CA . GLU A 1 107 ? 45.046 12.309 -42.451 1.00 49.38 107 GLU A CA 1
ATOM 911 C C . GLU A 1 107 ? 45.513 12.982 -43.750 1.00 49.38 107 GLU A C 1
ATOM 913 O O . GLU A 1 107 ? 46.540 12.589 -44.298 1.00 49.38 107 GLU A O 1
ATOM 918 N N . GLU A 1 108 ? 44.833 14.039 -44.209 1.00 48.12 108 GLU A N 1
ATOM 919 C CA . GLU A 1 108 ? 45.272 14.797 -45.391 1.00 48.12 108 GLU A CA 1
ATOM 920 C C . GLU A 1 108 ? 46.605 15.534 -45.163 1.00 48.12 108 GLU A C 1
ATOM 922 O O . GLU A 1 108 ? 47.392 15.652 -46.096 1.00 48.12 108 GLU A O 1
ATOM 927 N N . GLN A 1 109 ? 46.927 15.938 -43.926 1.00 43.03 109 GLN A N 1
ATOM 928 C CA . GLN A 1 109 ? 48.240 16.512 -43.591 1.00 43.03 109 GLN A CA 1
ATOM 929 C C . GLN A 1 109 ? 49.392 15.492 -43.547 1.00 43.03 109 GLN A C 1
ATOM 931 O O . GLN A 1 109 ? 50.547 15.902 -43.626 1.00 43.03 109 GLN A O 1
ATOM 936 N N . PHE A 1 110 ? 49.117 14.190 -43.409 1.00 39.41 110 PHE A N 1
ATOM 937 C CA . PHE A 1 110 ? 50.160 13.163 -43.248 1.00 39.41 110 PHE A CA 1
ATOM 938 C C . PHE A 1 110 ? 50.500 12.393 -44.537 1.00 39.41 110 PHE A C 1
ATOM 940 O O . PHE A 1 110 ? 51.524 11.716 -44.568 1.00 39.41 110 PHE A O 1
ATOM 947 N N . ILE A 1 111 ? 49.685 12.464 -45.597 1.00 49.56 111 ILE A N 1
ATOM 948 C CA . ILE A 1 111 ? 49.843 11.574 -46.769 1.00 49.56 111 ILE A CA 1
ATOM 949 C C . ILE A 1 111 ? 50.791 12.123 -47.859 1.00 49.56 111 ILE A C 1
ATOM 951 O O . ILE A 1 111 ? 51.207 11.364 -48.730 1.00 49.56 111 ILE A O 1
ATOM 955 N N . THR A 1 112 ? 51.221 13.384 -47.819 1.00 50.50 112 THR A N 1
ATOM 956 C CA . THR A 1 112 ? 51.938 13.994 -48.963 1.00 50.50 112 THR A CA 1
ATOM 957 C C . THR A 1 112 ? 53.469 14.031 -48.919 1.00 50.50 112 THR A C 1
ATOM 959 O O . THR A 1 112 ? 54.052 14.583 -49.846 1.00 50.50 112 THR A O 1
ATOM 962 N N . GLU A 1 113 ? 54.162 13.442 -47.938 1.00 56.19 113 GLU A N 1
ATOM 963 C CA . GLU A 1 113 ? 55.637 13.593 -47.877 1.00 56.19 113 GLU A CA 1
ATOM 964 C C . GLU A 1 113 ? 56.478 12.333 -48.120 1.00 56.19 113 GLU A C 1
ATOM 966 O O . GLU A 1 113 ? 57.673 12.460 -48.384 1.00 56.19 113 GLU A O 1
ATOM 971 N N . GLU A 1 114 ? 55.911 11.123 -48.139 1.00 54.69 114 GLU A N 1
ATOM 972 C CA . GLU A 1 114 ? 56.718 9.926 -48.423 1.00 54.69 114 GLU A CA 1
ATOM 973 C C . GLU A 1 114 ? 56.711 9.581 -49.920 1.00 54.69 114 GLU A C 1
ATOM 975 O O . GLU A 1 114 ? 55.992 8.704 -50.404 1.00 54.69 114 GLU A O 1
ATOM 980 N N . ILE A 1 115 ? 57.527 10.318 -50.675 1.00 55.53 115 ILE A N 1
ATOM 981 C CA . ILE A 1 115 ? 57.852 10.000 -52.068 1.00 55.53 115 ILE A C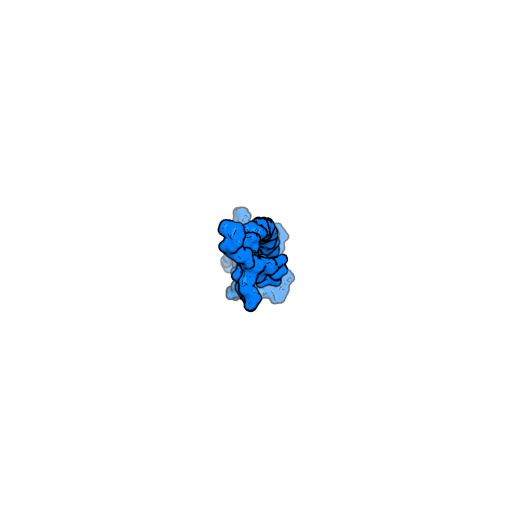A 1
ATOM 982 C C . ILE A 1 115 ? 58.813 8.805 -52.069 1.00 55.53 115 ILE A C 1
ATOM 984 O O . ILE A 1 115 ? 60.019 8.954 -51.855 1.00 55.53 115 ILE A O 1
ATOM 988 N N . LEU A 1 116 ? 58.288 7.606 -52.327 1.00 61.47 116 LEU A N 1
ATOM 989 C CA . LEU A 1 116 ? 59.092 6.389 -52.422 1.00 61.47 116 LEU A CA 1
ATOM 990 C C . LEU A 1 116 ? 59.707 6.286 -53.826 1.00 61.47 116 LEU A C 1
ATOM 992 O O . LEU A 1 116 ? 58.998 6.083 -54.816 1.00 61.47 116 LEU A O 1
ATOM 996 N N . LYS A 1 117 ? 61.035 6.429 -53.910 1.00 60.19 117 LYS A N 1
ATOM 997 C CA . LYS A 1 117 ? 61.812 6.256 -55.148 1.00 60.19 117 LYS A CA 1
ATOM 998 C C . LYS A 1 117 ? 62.334 4.823 -55.242 1.00 60.19 117 LYS A C 1
ATOM 1000 O O . LYS A 1 117 ? 63.085 4.388 -54.371 1.00 60.19 117 LYS A O 1
ATOM 1005 N N . ILE A 1 118 ? 61.965 4.103 -56.301 1.00 64.25 118 ILE A N 1
ATOM 1006 C CA . ILE A 1 118 ? 62.386 2.710 -56.537 1.00 64.25 118 ILE A CA 1
ATOM 1007 C C . ILE A 1 118 ? 63.325 2.685 -57.755 1.00 64.25 118 ILE A C 1
ATOM 1009 O O . ILE A 1 118 ? 62.977 3.282 -58.778 1.00 64.25 118 ILE A O 1
ATOM 1013 N N . PRO A 1 119 ? 64.517 2.061 -57.674 1.00 62.03 119 PRO A N 1
ATOM 1014 C CA . PRO A 1 119 ? 65.433 1.977 -58.809 1.00 62.03 119 PRO A CA 1
ATOM 1015 C C . PRO A 1 119 ? 64.879 1.052 -59.902 1.00 62.03 119 PRO A C 1
ATOM 1017 O O . PRO A 1 119 ? 64.358 -0.023 -59.608 1.00 62.03 119 PRO A O 1
ATOM 1020 N N . ASN A 1 120 ? 65.026 1.463 -61.160 1.00 67.25 120 ASN A N 1
ATOM 1021 C CA . ASN A 1 120 ? 64.613 0.701 -62.338 1.00 67.25 120 ASN A CA 1
ATOM 1022 C C . ASN A 1 120 ? 65.791 -0.005 -63.008 1.00 67.25 120 ASN A C 1
ATOM 1024 O O . ASN A 1 120 ? 66.934 0.440 -62.914 1.00 67.25 120 ASN A O 1
ATOM 1028 N N . GLU A 1 121 ? 65.473 -1.026 -63.802 1.00 68.50 121 GLU A N 1
ATOM 1029 C CA . GLU A 1 121 ? 66.437 -1.818 -64.580 1.00 68.50 121 GLU A CA 1
ATOM 1030 C C . GLU A 1 121 ? 67.242 -0.984 -65.600 1.00 68.50 121 GLU A C 1
ATOM 1032 O O . GLU A 1 121 ? 68.376 -1.329 -65.916 1.00 68.50 121 GLU A O 1
ATOM 1037 N N . ASP A 1 122 ? 66.718 0.169 -66.032 1.00 64.00 122 ASP A N 1
ATOM 1038 C CA . ASP A 1 122 ? 67.389 1.098 -66.959 1.00 64.00 122 ASP A CA 1
ATOM 1039 C C . ASP A 1 122 ? 68.381 2.068 -66.272 1.00 64.00 122 ASP A C 1
ATOM 1041 O O . ASP A 1 122 ? 68.897 2.982 -66.916 1.00 64.00 122 ASP A O 1
ATOM 1045 N N . GLY A 1 123 ? 68.598 1.952 -64.955 1.00 65.94 123 GLY A N 1
ATOM 1046 C CA . GLY A 1 123 ? 69.476 2.855 -64.191 1.00 65.94 123 GLY A CA 1
ATOM 1047 C C . GLY A 1 123 ? 68.854 4.206 -63.791 1.00 65.94 123 GLY A C 1
ATOM 1048 O O . GLY A 1 123 ? 69.576 5.131 -63.430 1.00 65.94 123 GLY A O 1
ATOM 1049 N N . GLY A 1 124 ? 67.523 4.342 -63.849 1.00 72.31 124 GLY A N 1
ATOM 1050 C CA . GLY A 1 124 ? 66.765 5.514 -63.364 1.00 72.31 124 GLY A CA 1
ATOM 1051 C C . GLY A 1 124 ? 65.897 5.213 -62.132 1.00 72.31 124 GLY A C 1
ATOM 1052 O O . GLY A 1 124 ? 65.956 4.108 -61.598 1.00 72.31 124 GLY A O 1
ATOM 1053 N N . TYR A 1 125 ? 65.047 6.159 -61.711 1.00 65.62 125 TYR A N 1
ATOM 1054 C CA . TYR A 1 125 ? 64.106 5.977 -60.592 1.00 65.62 125 TYR A CA 1
ATOM 1055 C C . TYR A 1 125 ? 62.648 6.142 -61.031 1.00 65.62 125 TYR A C 1
ATOM 1057 O O . TYR A 1 125 ? 62.293 7.102 -61.721 1.00 65.62 125 TYR A O 1
ATOM 1065 N N . ASP A 1 126 ? 61.790 5.229 -60.585 1.00 68.94 126 ASP A N 1
ATOM 1066 C CA . ASP A 1 126 ? 60.342 5.400 -60.637 1.00 68.94 126 ASP A CA 1
ATOM 1067 C C . ASP A 1 126 ? 59.846 6.103 -59.372 1.00 68.94 126 ASP A C 1
ATOM 1069 O O . ASP A 1 126 ? 60.212 5.729 -58.253 1.00 68.94 126 ASP A O 1
ATOM 1073 N N . VAL A 1 127 ? 59.005 7.122 -59.558 1.00 64.94 127 VAL A N 1
ATOM 1074 C CA . VAL A 1 127 ? 58.490 7.967 -58.474 1.00 64.94 127 VAL A CA 1
ATOM 1075 C C . VAL A 1 127 ? 57.029 7.615 -58.191 1.00 64.94 127 VAL A C 1
ATOM 1077 O O . VAL A 1 127 ? 56.172 7.716 -59.080 1.00 64.94 127 VAL A O 1
ATOM 1080 N N . TYR A 1 128 ? 56.751 7.214 -56.947 1.00 58.12 128 TYR A N 1
ATOM 1081 C CA . TYR A 1 128 ? 55.427 6.806 -56.473 1.00 58.12 128 TYR A CA 1
ATOM 1082 C C . TYR A 1 128 ? 54.930 7.726 -55.353 1.00 58.12 128 TYR A C 1
ATOM 1084 O O . TYR A 1 128 ? 55.679 8.056 -54.436 1.00 58.12 128 TYR A O 1
ATOM 1092 N N . GLU A 1 129 ? 53.646 8.083 -55.395 1.00 56.22 129 GLU A N 1
ATOM 1093 C CA . GLU A 1 129 ? 52.952 8.785 -54.307 1.00 56.22 129 GLU A CA 1
ATOM 1094 C C . GLU A 1 129 ? 52.010 7.809 -53.597 1.00 56.22 129 GLU A C 1
ATOM 1096 O O . GLU A 1 129 ? 51.275 7.043 -54.241 1.00 56.22 129 GLU A O 1
ATOM 1101 N N . GLY A 1 130 ? 52.070 7.787 -52.262 1.00 58.69 130 GLY A N 1
ATOM 1102 C CA . GLY A 1 130 ? 51.174 6.978 -51.428 1.00 58.69 130 GLY A CA 1
ATOM 1103 C C . GLY A 1 130 ? 51.192 5.476 -51.746 1.00 58.69 130 GLY A C 1
ATOM 1104 O O . GLY A 1 130 ? 50.171 4.798 -51.596 1.00 58.69 130 GLY A O 1
ATOM 1105 N N . GLY A 1 131 ? 52.319 4.967 -52.261 1.00 57.69 131 GLY A N 1
ATOM 1106 C CA . GLY A 1 131 ? 52.575 3.544 -52.513 1.00 57.69 131 GLY A CA 1
ATOM 1107 C C . GLY A 1 131 ? 51.663 2.855 -53.537 1.00 57.69 131 GLY A C 1
ATOM 1108 O O . GLY A 1 131 ? 51.695 1.630 -53.629 1.00 57.69 131 GLY A O 1
ATOM 1109 N N . ARG A 1 132 ? 50.819 3.586 -54.287 1.00 56.38 132 ARG A N 1
ATOM 1110 C CA . ARG A 1 132 ? 49.806 2.959 -55.167 1.00 56.38 132 ARG A CA 1
ATOM 1111 C C . ARG A 1 132 ? 49.708 3.520 -56.582 1.00 56.38 132 ARG A C 1
ATOM 1113 O O . ARG A 1 132 ? 49.109 2.862 -57.431 1.00 56.38 132 ARG A O 1
ATOM 1120 N N . ARG A 1 133 ? 50.290 4.686 -56.882 1.00 54.09 133 ARG A N 1
ATOM 1121 C CA . ARG A 1 133 ? 50.218 5.281 -58.226 1.00 54.09 133 ARG A CA 1
ATOM 1122 C C . ARG A 1 133 ? 51.578 5.831 -58.659 1.00 54.09 133 ARG A C 1
ATOM 1124 O O . ARG A 1 133 ? 52.178 6.626 -57.945 1.00 54.09 133 ARG A O 1
ATOM 1131 N N . LYS A 1 134 ? 52.063 5.389 -59.825 1.00 66.31 134 LYS A N 1
ATOM 1132 C CA . LYS A 1 134 ? 53.293 5.898 -60.450 1.00 66.31 134 LYS A CA 1
ATOM 1133 C C . LYS A 1 134 ? 53.008 7.258 -61.080 1.00 66.31 134 LYS A C 1
ATOM 1135 O O . LYS A 1 134 ? 52.089 7.360 -61.894 1.00 66.31 134 LYS A O 1
ATOM 1140 N N . ILE A 1 135 ? 53.777 8.276 -60.705 1.00 65.50 135 ILE A N 1
ATOM 1141 C CA . ILE A 1 135 ? 53.541 9.669 -61.125 1.00 65.50 135 ILE A CA 1
ATOM 1142 C C . ILE A 1 135 ? 54.579 10.137 -62.147 1.00 65.50 135 ILE A C 1
ATOM 1144 O O . ILE A 1 135 ? 54.269 10.966 -62.998 1.00 65.50 135 ILE A O 1
ATOM 1148 N N . GLY A 1 136 ? 55.780 9.552 -62.146 1.00 67.62 136 GLY A N 1
ATOM 1149 C CA . GLY A 1 136 ? 56.818 9.911 -63.112 1.00 67.62 136 GLY A CA 1
ATOM 1150 C C . GLY A 1 136 ? 58.001 8.945 -63.152 1.00 67.62 136 GLY A C 1
ATOM 1151 O O . GLY A 1 136 ? 58.117 8.045 -62.317 1.00 67.62 136 GLY A O 1
ATOM 1152 N N . LYS A 1 137 ? 58.870 9.143 -64.151 1.00 67.56 137 LYS A N 1
ATOM 1153 C CA . LYS A 1 137 ? 60.168 8.469 -64.310 1.00 67.56 137 LYS A CA 1
ATOM 1154 C C . LYS A 1 137 ? 61.255 9.548 -64.307 1.00 67.56 137 LYS A C 1
ATOM 1156 O O . LYS A 1 137 ? 61.227 10.429 -65.164 1.00 67.56 137 LYS A O 1
ATOM 1161 N N . GLU A 1 138 ? 62.187 9.490 -63.359 1.00 66.56 138 GLU A N 1
ATOM 1162 C CA . GLU A 1 138 ? 63.385 10.341 -63.330 1.00 66.56 138 GLU A CA 1
ATOM 1163 C C . GLU A 1 138 ? 64.574 9.559 -63.905 1.00 66.56 138 GLU A C 1
ATOM 1165 O O . GLU A 1 138 ? 64.869 8.442 -63.474 1.00 66.56 138 GLU A O 1
ATOM 1170 N N . MET A 1 139 ? 65.270 10.138 -64.885 1.00 60.62 139 MET A N 1
ATOM 1171 C CA . MET A 1 139 ? 66.547 9.609 -65.377 1.00 60.62 139 MET A CA 1
ATOM 1172 C C . MET A 1 139 ? 67.692 10.221 -64.565 1.00 60.62 139 MET A C 1
ATOM 1174 O O . MET A 1 139 ? 67.612 11.391 -64.185 1.00 60.62 139 MET A O 1
ATOM 1178 N N . MET A 1 140 ? 68.767 9.465 -64.310 1.00 59.03 140 MET A N 1
ATOM 1179 C CA . MET A 1 140 ? 69.967 10.039 -63.697 1.00 59.03 140 MET A CA 1
ATOM 1180 C C . MET A 1 140 ? 70.525 11.138 -64.604 1.00 59.03 140 MET A C 1
ATOM 1182 O O . MET A 1 140 ? 70.913 10.885 -65.744 1.00 59.03 140 MET A O 1
ATOM 1186 N N . LYS A 1 141 ? 70.572 12.371 -64.098 1.00 60.34 141 LYS A N 1
ATOM 1187 C CA . LYS A 1 141 ? 71.307 13.447 -64.756 1.00 60.34 141 LYS A CA 1
ATOM 1188 C C . LYS A 1 141 ? 72.794 13.156 -64.555 1.00 60.34 141 LYS A C 1
ATOM 1190 O O . LYS A 1 141 ? 73.265 13.150 -63.420 1.00 60.34 141 LYS A O 1
ATOM 1195 N N . ASN A 1 142 ? 73.501 12.851 -65.640 1.00 57.22 142 ASN A N 1
ATOM 1196 C CA . ASN A 1 142 ? 74.937 12.584 -65.610 1.00 57.22 142 ASN A CA 1
ATOM 1197 C C . ASN A 1 142 ? 75.669 13.773 -64.970 1.00 57.22 142 ASN A C 1
ATOM 1199 O O . ASN A 1 142 ? 75.413 14.925 -65.319 1.00 57.22 142 ASN A O 1
ATOM 1203 N N . SER A 1 143 ? 76.590 13.503 -64.046 1.00 58.62 143 SER A N 1
ATOM 1204 C CA . SER A 1 143 ? 77.386 14.512 -63.334 1.00 58.62 143 SER A CA 1
ATOM 1205 C C . SER A 1 143 ? 78.496 15.130 -64.202 1.00 58.62 143 SER A C 1
ATOM 1207 O O . SER A 1 143 ? 79.592 15.382 -63.711 1.00 58.62 143 SER A O 1
ATOM 1209 N N . SER A 1 144 ? 78.249 15.321 -65.498 1.00 57.16 144 SER A N 1
ATOM 1210 C CA . SER A 1 144 ? 79.213 15.850 -66.469 1.00 57.16 144 SER A CA 1
ATOM 1211 C C . SER A 1 144 ? 78.763 17.173 -67.095 1.00 57.16 144 SER A C 1
ATOM 1213 O O . SER A 1 144 ? 79.209 17.490 -68.188 1.00 57.16 144 SER A O 1
ATOM 1215 N N . ASP A 1 145 ? 77.881 17.914 -66.418 1.00 56.16 145 ASP A N 1
ATOM 1216 C CA . ASP A 1 145 ? 77.471 19.284 -66.773 1.00 56.16 145 ASP A CA 1
ATOM 1217 C C . ASP A 1 145 ? 77.649 20.241 -65.572 1.00 56.16 145 ASP A C 1
ATOM 1219 O O . ASP A 1 145 ? 76.762 21.033 -65.244 1.00 56.16 145 ASP A O 1
ATOM 1223 N N . PHE A 1 146 ? 78.792 20.136 -64.889 1.00 48.81 146 PHE A N 1
ATOM 1224 C CA . PHE A 1 146 ? 79.360 21.183 -64.033 1.00 48.81 146 PHE A CA 1
ATOM 1225 C C . PHE A 1 146 ? 80.850 21.323 -64.331 1.00 48.81 146 PHE A C 1
ATOM 1227 O O . PHE A 1 146 ? 81.512 20.270 -64.474 1.00 48.81 146 PHE A O 1
#

Sequence (146 aa):
MEEKLLSMSEIAKLCPYEKGYLSLLARRGEIKAKKVGKNWFTTVEWLNEYIRKKKPDKIIRLNTDEKFTRKRFFQPVLFFSGLFLLVFLFLIAGYFWKKNQFLKEKEEQFITEEILKIPNEDGGYDVYEGGRRKIGKEMMKNSSDF

Radius of gyration: 44.68 Å; chains: 1; bounding box: 103×41×93 Å

pLDDT: mean 70.78, std 16.18, range [39.41, 93.25]